Protein AF-A0A3D0GZU2-F1 (afdb_monomer_lite)

Foldseek 3Di:
DWKAWPVRPDIFAQDDPLQLQLLLLLLVVQDDPVCCVQQVLLSVCSVFVWDQPPLLSNLVSLVVSLVSQLPAAPVSRASHNVDRVDADPCGPPFDPVRGTSSQRGAGPVRHRPSVSSSVNSVVCVVVVTIIGDD

Secondary structure (DSSP, 8-state):
-EEEETTSS-EEE--SHHHHHHHHHHHHHHS-HHHHTTSHHHHHHHHHS-BSS-HHHHHHHHHHHHHHHTTS-GGG--S-TT-TTPPPTTTT---TT--SGGGS-B-TTS-BHHHHHHHHHHHHHHHT--EEE-

Sequence (134 aa):
MNIITDDNKKMVDIGGSDILYALYSTAYIRIEDNKKACVENGLNFLETGSCAKGLLETAKQVNLIRDMLSQVSPDKMVYDKNDLKKKAPWGDNISPVITSCANYFTTADGKDLFSELVEILVYAHYTGKSVKSI

Radius of gyration: 14.05 Å; chains: 1; bounding box: 37×32×35 Å

pLDDT: mean 96.17, std 3.21, range [82.0, 98.81]

Structure (mmCIF, N/CA/C/O backbone):
data_AF-A0A3D0GZU2-F1
#
_entry.id   AF-A0A3D0GZU2-F1
#
loop_
_atom_site.group_PDB
_atom_site.id
_atom_site.type_symbol
_atom_site.label_atom_id
_atom_site.label_alt_id
_atom_site.label_comp_id
_atom_site.label_asym_id
_atom_site.label_entity_id
_atom_site.label_seq_id
_atom_site.pdbx_PDB_ins_code
_atom_site.Cartn_x
_atom_site.Cartn_y
_atom_site.Cartn_z
_atom_site.occupancy
_atom_site.B_iso_or_equiv
_atom_site.auth_seq_id
_atom_site.auth_comp_id
_atom_site.auth_asym_id
_atom_site.auth_atom_id
_atom_site.pdbx_PDB_model_num
ATOM 1 N N . MET A 1 1 ? 6.418 -7.653 10.779 1.00 93.06 1 MET A N 1
ATOM 2 C CA . MET A 1 1 ? 5.748 -6.344 10.773 1.00 93.06 1 MET A CA 1
ATOM 3 C C . MET A 1 1 ? 4.279 -6.625 10.638 1.00 93.06 1 MET A C 1
ATOM 5 O O . MET A 1 1 ? 3.888 -7.286 9.683 1.00 93.06 1 MET A O 1
ATOM 9 N N . ASN A 1 2 ? 3.488 -6.124 11.578 1.00 96.94 2 ASN A N 1
ATOM 10 C CA . ASN A 1 2 ? 2.042 -6.277 11.526 1.00 96.94 2 ASN A CA 1
ATOM 11 C C . ASN A 1 2 ? 1.397 -4.909 11.372 1.00 96.94 2 ASN A C 1
ATOM 13 O O . ASN A 1 2 ? 1.854 -3.944 11.977 1.00 96.94 2 ASN A O 1
ATOM 17 N N . ILE A 1 3 ? 0.315 -4.827 10.607 1.00 97.38 3 ILE A N 1
ATOM 18 C CA . ILE A 1 3 ? -0.602 -3.690 10.653 1.00 97.38 3 ILE A CA 1
ATOM 19 C C . ILE A 1 3 ? -1.838 -4.135 11.421 1.00 97.38 3 ILE A C 1
ATOM 21 O O . ILE A 1 3 ? -2.439 -5.156 11.096 1.00 97.38 3 ILE A O 1
ATOM 25 N N . ILE A 1 4 ? -2.203 -3.393 12.462 1.00 98.31 4 ILE A N 1
ATOM 26 C CA . ILE A 1 4 ? -3.228 -3.797 13.424 1.00 98.31 4 ILE A CA 1
ATOM 27 C C . ILE A 1 4 ? -4.179 -2.643 13.736 1.00 98.31 4 ILE A C 1
ATOM 29 O O . ILE A 1 4 ? -3.789 -1.471 13.727 1.00 98.31 4 ILE A O 1
ATOM 33 N N . THR A 1 5 ? -5.436 -2.972 14.027 1.00 98.19 5 THR A N 1
ATOM 34 C CA . THR A 1 5 ? -6.377 -2.012 14.606 1.00 98.19 5 THR A CA 1
ATOM 35 C C . THR A 1 5 ? -6.063 -1.736 16.073 1.00 98.19 5 THR A C 1
ATOM 37 O O . THR A 1 5 ? -5.551 -2.598 16.782 1.00 98.19 5 THR A O 1
ATOM 40 N N . ASP A 1 6 ? -6.382 -0.542 16.571 1.00 96.12 6 ASP A N 1
ATOM 41 C CA . ASP A 1 6 ? -6.093 -0.165 17.967 1.00 96.12 6 ASP A CA 1
ATOM 42 C C . ASP A 1 6 ? -6.809 -1.018 19.038 1.00 96.12 6 ASP A C 1
ATOM 44 O O . ASP A 1 6 ? -6.359 -1.074 20.182 1.00 96.12 6 ASP A O 1
ATOM 48 N N . ASP A 1 7 ? -7.877 -1.727 18.667 1.00 95.50 7 ASP A N 1
ATOM 49 C CA . ASP A 1 7 ? -8.578 -2.699 19.507 1.00 95.50 7 ASP A CA 1
ATOM 50 C C . ASP A 1 7 ? -8.018 -4.127 19.393 1.00 95.50 7 ASP A C 1
ATOM 52 O O . ASP A 1 7 ? -8.547 -5.046 20.021 1.00 95.50 7 ASP A O 1
ATOM 56 N N . ASN A 1 8 ? -6.959 -4.309 18.599 1.00 96.00 8 ASN A N 1
ATOM 57 C CA . ASN A 1 8 ? -6.275 -5.568 18.313 1.00 96.00 8 ASN A CA 1
ATOM 58 C C . ASN A 1 8 ? -7.167 -6.674 17.718 1.00 96.00 8 ASN A C 1
ATOM 60 O O . ASN A 1 8 ? -6.796 -7.847 17.758 1.00 96.00 8 ASN A O 1
ATOM 64 N N . LYS A 1 9 ? -8.347 -6.340 17.174 1.00 96.88 9 LYS A N 1
ATOM 65 C CA . LYS A 1 9 ? -9.286 -7.338 16.631 1.00 96.88 9 LYS A CA 1
ATOM 66 C C . LYS A 1 9 ? -9.000 -7.743 15.192 1.00 96.88 9 LYS A C 1
ATOM 68 O O . LYS A 1 9 ? -9.379 -8.845 14.801 1.00 96.88 9 LYS A O 1
ATOM 73 N N . LYS A 1 10 ? -8.372 -6.871 14.401 1.00 97.38 10 LYS A N 1
ATOM 74 C CA . LYS A 1 10 ? -7.960 -7.187 13.033 1.00 97.38 10 LYS A CA 1
ATOM 75 C C . LYS A 1 10 ? -6.492 -6.854 12.840 1.00 97.38 10 LYS A C 1
ATOM 77 O O . LYS A 1 10 ? -6.029 -5.788 13.239 1.00 97.38 10 LYS A O 1
ATOM 82 N N . MET A 1 11 ? -5.782 -7.790 12.227 1.00 97.56 11 MET A N 1
ATOM 83 C CA . MET A 1 11 ? -4.349 -7.726 11.995 1.00 97.56 11 MET A CA 1
ATOM 84 C C . MET A 1 11 ? -4.042 -8.273 10.606 1.00 97.56 11 MET A C 1
ATOM 86 O O . MET A 1 11 ? -4.640 -9.263 10.189 1.00 97.56 11 MET A O 1
ATOM 90 N N . VAL A 1 12 ? -3.098 -7.632 9.930 1.00 97.88 12 VAL A N 1
ATOM 91 C CA . VAL A 1 12 ? -2.487 -8.088 8.685 1.00 97.88 12 VAL A CA 1
ATOM 92 C C . VAL A 1 12 ? -1.010 -8.317 8.974 1.00 97.88 12 VAL A C 1
ATOM 94 O O . VAL A 1 12 ? -0.303 -7.377 9.347 1.00 97.88 12 VAL A O 1
ATOM 97 N N . ASP A 1 13 ? -0.554 -9.558 8.826 1.00 97.69 13 ASP A N 1
ATOM 98 C CA . ASP A 1 13 ? 0.867 -9.888 8.918 1.00 97.69 13 ASP A CA 1
ATOM 99 C C . ASP A 1 13 ? 1.529 -9.654 7.560 1.00 97.69 13 ASP A C 1
ATOM 101 O O . ASP A 1 13 ? 1.302 -10.380 6.592 1.00 97.69 13 ASP A O 1
ATOM 105 N N . ILE A 1 14 ? 2.338 -8.602 7.480 1.00 95.19 14 ILE A N 1
ATOM 106 C CA . ILE A 1 14 ? 3.047 -8.236 6.253 1.00 95.19 14 ILE A CA 1
ATOM 107 C C . ILE A 1 14 ? 4.312 -9.086 6.085 1.00 95.19 14 ILE A C 1
ATOM 109 O O . ILE A 1 14 ? 4.789 -9.255 4.969 1.00 95.19 14 ILE A O 1
ATOM 113 N N . GLY A 1 15 ? 4.862 -9.642 7.167 1.00 91.75 15 GLY A N 1
ATOM 114 C CA . GLY A 1 15 ? 6.181 -10.266 7.167 1.00 91.75 15 GLY A CA 1
ATOM 115 C C . GLY A 1 15 ? 7.285 -9.246 7.447 1.00 91.75 15 GLY A C 1
ATOM 116 O O . GLY A 1 15 ? 7.326 -8.644 8.521 1.00 91.75 15 GLY A O 1
ATOM 117 N N . GLY A 1 16 ? 8.226 -9.062 6.523 1.00 89.12 16 GLY A N 1
ATOM 118 C CA . GLY A 1 16 ? 9.346 -8.130 6.694 1.00 89.12 16 GLY A CA 1
ATOM 119 C C . GLY A 1 16 ? 8.919 -6.656 6.671 1.00 89.12 16 GLY A C 1
ATOM 120 O O . GLY A 1 16 ? 8.006 -6.273 5.940 1.00 89.12 16 GLY A O 1
ATOM 121 N N . SER A 1 17 ? 9.570 -5.799 7.469 1.00 86.62 17 SER A N 1
ATOM 122 C CA . SER A 1 17 ? 9.300 -4.346 7.444 1.00 86.62 17 SER A CA 1
ATOM 123 C C . SER A 1 17 ? 9.742 -3.680 6.138 1.00 86.62 17 SER A C 1
ATOM 125 O O . SER A 1 17 ? 9.251 -2.617 5.768 1.00 86.62 17 SER A O 1
ATOM 127 N N . ASP A 1 18 ? 10.664 -4.320 5.426 1.00 92.62 18 ASP A N 1
ATOM 128 C CA . ASP A 1 18 ? 11.117 -3.960 4.090 1.00 92.62 18 ASP A CA 1
ATOM 129 C C . ASP A 1 18 ? 10.034 -4.138 3.018 1.00 92.62 18 ASP A C 1
ATOM 131 O O . ASP A 1 18 ? 10.071 -3.423 2.023 1.00 92.62 18 ASP A O 1
ATOM 135 N N . ILE A 1 19 ? 9.042 -5.014 3.215 1.00 95.44 19 ILE A N 1
ATOM 136 C CA . ILE A 1 19 ? 7.983 -5.267 2.224 1.00 95.44 19 ILE A CA 1
ATOM 137 C C . ILE A 1 19 ? 7.095 -4.033 2.040 1.00 95.44 19 ILE A C 1
ATOM 139 O O . ILE A 1 19 ? 6.921 -3.560 0.916 1.00 95.44 19 ILE A O 1
ATOM 143 N N . LEU A 1 20 ? 6.564 -3.471 3.133 1.00 96.75 20 LEU A N 1
ATOM 144 C CA . LEU A 1 20 ? 5.734 -2.265 3.051 1.00 96.75 20 LEU A CA 1
ATOM 145 C C . LEU A 1 20 ? 6.552 -1.070 2.539 1.00 96.75 20 LEU A C 1
ATOM 147 O O . LEU A 1 20 ? 6.075 -0.305 1.701 1.00 96.75 20 LEU A O 1
ATOM 151 N N . TYR A 1 21 ? 7.811 -0.956 2.975 1.00 97.06 21 TYR A N 1
ATOM 152 C CA . TYR A 1 21 ? 8.723 0.085 2.503 1.00 97.06 21 TYR A CA 1
ATOM 153 C C . TYR A 1 21 ? 9.055 -0.039 1.008 1.00 97.06 21 TYR A C 1
ATOM 155 O O . TYR A 1 21 ? 9.117 0.977 0.315 1.00 97.06 21 TYR A O 1
ATOM 163 N N . ALA A 1 22 ? 9.240 -1.251 0.485 1.00 97.56 22 ALA A N 1
ATOM 164 C CA . ALA A 1 22 ? 9.471 -1.496 -0.937 1.00 97.56 22 ALA A CA 1
ATOM 165 C C . ALA A 1 22 ? 8.213 -1.205 -1.768 1.00 97.56 22 ALA A C 1
ATOM 167 O O . ALA A 1 22 ? 8.304 -0.616 -2.848 1.00 97.56 22 ALA A O 1
ATOM 168 N N . LEU A 1 23 ? 7.027 -1.538 -1.249 1.00 98.06 23 LEU A N 1
ATOM 169 C CA . LEU A 1 23 ? 5.760 -1.151 -1.866 1.00 98.06 23 LEU A CA 1
ATOM 170 C C . LEU A 1 23 ? 5.622 0.378 -1.930 1.00 98.06 23 LEU A C 1
ATOM 172 O O . LEU A 1 23 ? 5.360 0.927 -3.003 1.00 98.06 23 LEU A O 1
ATOM 176 N N . TYR A 1 24 ? 5.868 1.075 -0.818 1.00 98.38 24 TYR A N 1
ATOM 177 C CA . TYR A 1 24 ? 5.896 2.537 -0.785 1.00 98.38 24 TYR A CA 1
ATOM 178 C C . TYR A 1 24 ? 6.935 3.108 -1.757 1.00 98.38 24 TYR A C 1
ATOM 180 O O . TYR A 1 24 ? 6.608 3.975 -2.561 1.00 98.38 24 TYR A O 1
ATOM 188 N N . SER A 1 25 ? 8.165 2.592 -1.738 1.00 98.50 25 SER A N 1
ATOM 189 C CA . SER A 1 25 ? 9.253 3.030 -2.618 1.00 98.50 25 SER A CA 1
ATOM 190 C C . SER A 1 25 ? 8.883 2.876 -4.091 1.00 98.50 25 SER A C 1
ATOM 192 O O . SER A 1 25 ? 9.087 3.793 -4.889 1.00 98.50 25 SER A O 1
ATOM 194 N N . THR A 1 26 ? 8.271 1.748 -4.447 1.00 98.44 26 THR A N 1
ATOM 195 C CA . THR A 1 26 ? 7.763 1.491 -5.795 1.00 98.44 26 THR A CA 1
ATOM 196 C C . THR A 1 26 ? 6.670 2.487 -6.167 1.00 98.44 26 THR A C 1
ATOM 198 O O . THR A 1 26 ? 6.774 3.130 -7.210 1.00 98.44 26 THR A O 1
ATOM 201 N N . ALA A 1 27 ? 5.656 2.674 -5.319 1.00 98.50 27 ALA A N 1
ATOM 202 C CA . ALA A 1 27 ? 4.575 3.623 -5.574 1.00 98.50 27 ALA A CA 1
ATOM 203 C C . ALA A 1 27 ? 5.101 5.061 -5.721 1.00 98.50 27 ALA A C 1
ATOM 205 O O . ALA A 1 27 ? 4.787 5.745 -6.693 1.00 98.50 27 ALA A O 1
ATOM 206 N N . TYR A 1 28 ? 5.966 5.496 -4.806 1.00 98.31 28 TYR A N 1
ATOM 207 C CA . TYR A 1 28 ? 6.529 6.842 -4.777 1.00 98.31 28 TYR A CA 1
ATOM 208 C C . TYR A 1 28 ? 7.371 7.164 -6.019 1.00 98.31 28 TYR A C 1
ATOM 210 O O . TYR A 1 28 ? 7.324 8.286 -6.522 1.00 98.31 28 TYR A O 1
ATOM 218 N N . ILE A 1 29 ? 8.135 6.195 -6.530 1.00 98.38 29 ILE A N 1
ATOM 219 C CA . ILE A 1 29 ? 8.991 6.391 -7.708 1.00 98.38 29 ILE A CA 1
ATOM 220 C C . ILE A 1 29 ? 8.224 6.217 -9.023 1.00 98.38 29 ILE A C 1
ATOM 222 O O . ILE A 1 29 ? 8.565 6.859 -10.015 1.00 98.38 29 ILE A O 1
ATOM 226 N N . ARG A 1 30 ? 7.223 5.331 -9.073 1.00 97.94 30 ARG A N 1
ATOM 227 C CA . ARG A 1 30 ? 6.556 4.956 -10.332 1.00 97.94 30 ARG A CA 1
ATOM 228 C C . ARG A 1 30 ? 5.287 5.740 -10.628 1.00 97.94 30 ARG A C 1
ATOM 230 O O . ARG A 1 30 ? 4.909 5.820 -11.793 1.00 97.94 30 ARG A O 1
ATOM 237 N N . ILE A 1 31 ? 4.647 6.323 -9.620 1.00 97.62 31 ILE A N 1
ATOM 238 C CA . ILE A 1 31 ? 3.510 7.221 -9.827 1.00 97.62 31 ILE A CA 1
ATOM 239 C C . ILE A 1 31 ? 4.040 8.601 -10.224 1.00 97.62 31 ILE A C 1
ATOM 241 O O . ILE A 1 31 ? 4.909 9.157 -9.557 1.00 97.62 31 ILE A O 1
ATOM 245 N N . GLU A 1 32 ? 3.507 9.153 -11.312 1.00 94.12 32 GLU A N 1
ATOM 246 C CA . GLU A 1 32 ? 3.852 10.492 -11.803 1.00 94.12 32 GLU A CA 1
ATOM 247 C C . GLU A 1 32 ? 3.496 11.570 -10.767 1.00 94.12 32 GLU A C 1
ATOM 249 O O . GLU A 1 32 ? 2.457 11.491 -10.108 1.00 94.12 32 GLU A O 1
ATOM 254 N N . ASP A 1 33 ? 4.326 12.609 -10.639 1.00 92.44 33 ASP A N 1
ATOM 255 C CA . ASP A 1 33 ? 4.167 13.627 -9.590 1.00 92.44 33 ASP A CA 1
ATOM 256 C C . ASP A 1 33 ? 2.804 14.334 -9.625 1.00 92.44 33 ASP A C 1
ATOM 258 O O . ASP A 1 33 ? 2.203 14.579 -8.581 1.00 92.44 33 ASP A O 1
ATOM 262 N N . ASN A 1 34 ? 2.260 14.585 -10.818 1.00 92.44 34 ASN A N 1
ATOM 263 C CA . ASN A 1 34 ? 0.934 15.185 -10.992 1.00 92.44 34 ASN A CA 1
ATOM 264 C C . ASN A 1 34 ? -0.219 14.280 -10.516 1.00 92.44 34 ASN A C 1
ATOM 266 O O . ASN A 1 34 ? -1.305 14.784 -10.244 1.00 92.44 34 ASN A O 1
ATOM 270 N N . LYS A 1 35 ? -0.001 12.963 -10.409 1.00 94.56 35 LYS A N 1
ATOM 271 C CA . LYS A 1 35 ? -0.987 11.990 -9.911 1.00 94.56 35 LYS A CA 1
ATOM 272 C C . LYS A 1 35 ? -0.863 11.733 -8.411 1.00 94.56 35 LYS A C 1
ATOM 274 O O . LYS A 1 35 ? -1.838 11.302 -7.798 1.00 94.56 35 LYS A O 1
ATOM 279 N N . LYS A 1 36 ? 0.289 12.028 -7.792 1.00 94.00 36 LYS A N 1
ATOM 280 C CA . LYS A 1 36 ? 0.512 11.815 -6.346 1.00 94.00 36 LYS A CA 1
ATOM 281 C C . LYS A 1 36 ? -0.469 12.598 -5.476 1.00 94.00 36 LYS A C 1
ATOM 283 O O . LYS A 1 36 ? -0.910 12.075 -4.459 1.00 94.00 36 LYS A O 1
ATOM 288 N N . ALA A 1 37 ? -0.877 13.790 -5.912 1.00 94.56 37 ALA A N 1
ATOM 289 C CA . ALA A 1 37 ? -1.882 14.598 -5.216 1.00 94.56 37 ALA A CA 1
ATOM 290 C C . ALA A 1 37 ? -3.237 13.874 -5.055 1.00 94.56 37 ALA A C 1
ATOM 292 O O . ALA A 1 37 ? -3.963 14.126 -4.100 1.00 94.56 37 ALA A O 1
ATOM 293 N N . CYS A 1 38 ? -3.578 12.941 -5.953 1.00 95.88 38 CYS A N 1
ATOM 294 C CA . CYS A 1 38 ? -4.813 12.158 -5.866 1.00 95.88 38 CYS A CA 1
ATOM 295 C C . CYS A 1 38 ? -4.725 10.982 -4.881 1.00 95.88 38 CYS A C 1
ATOM 297 O O . CYS A 1 38 ? -5.747 10.368 -4.584 1.00 95.88 38 CYS A O 1
ATOM 299 N N . VAL A 1 39 ? -3.523 10.634 -4.408 1.00 98.19 39 VAL A N 1
ATOM 300 C CA . VAL A 1 39 ? -3.266 9.450 -3.571 1.00 98.19 39 VAL A CA 1
ATOM 301 C C . VAL A 1 39 ? -2.378 9.745 -2.359 1.00 98.19 39 VAL A C 1
ATOM 303 O O . VAL A 1 39 ? -1.730 8.846 -1.826 1.00 98.19 39 VAL A O 1
ATOM 306 N N . GLU A 1 40 ? -2.341 11.000 -1.911 1.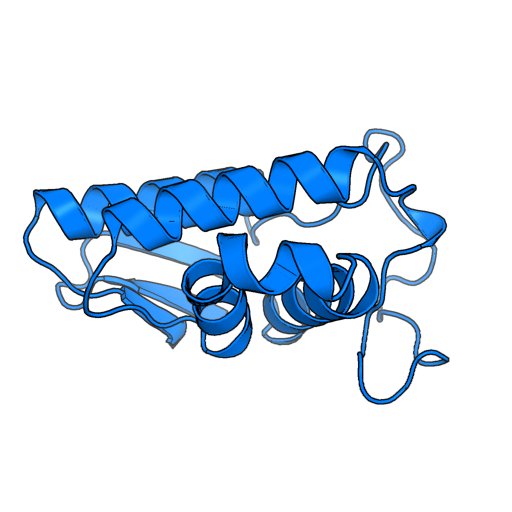00 97.69 40 GLU A N 1
ATOM 307 C CA . GLU A 1 40 ? -1.473 11.470 -0.826 1.00 97.69 40 GLU A CA 1
ATOM 308 C C . GLU A 1 40 ? -1.673 10.696 0.489 1.00 97.69 40 GLU A C 1
ATOM 310 O O . GLU A 1 40 ? -0.702 10.225 1.082 1.00 97.69 40 GLU A O 1
ATOM 315 N N . ASN A 1 41 ? -2.921 10.480 0.917 1.00 98.38 41 ASN A N 1
ATOM 316 C CA . ASN A 1 41 ? -3.223 9.710 2.127 1.00 98.38 41 ASN A CA 1
ATOM 317 C C . ASN A 1 41 ? -2.816 8.242 1.969 1.00 98.38 41 ASN A C 1
ATOM 319 O O . ASN A 1 41 ? -2.307 7.642 2.913 1.00 98.38 41 ASN A O 1
ATOM 323 N N . GLY A 1 42 ? -3.028 7.670 0.780 1.00 98.62 42 GLY A N 1
ATOM 324 C CA . GLY A 1 42 ? -2.602 6.309 0.455 1.00 98.62 42 GLY A CA 1
ATOM 325 C C . GLY A 1 42 ? -1.083 6.154 0.528 1.00 98.62 42 GLY A C 1
ATOM 326 O O . GLY A 1 42 ? -0.596 5.239 1.185 1.00 98.62 42 GLY A O 1
ATOM 327 N N . LEU A 1 43 ? -0.328 7.074 -0.080 1.00 98.50 43 LEU A N 1
ATOM 328 C CA . LEU A 1 43 ? 1.138 7.078 -0.031 1.00 98.50 43 LEU A CA 1
ATOM 329 C C . LEU A 1 43 ? 1.658 7.260 1.398 1.00 98.50 43 LEU A C 1
ATOM 331 O O . LEU A 1 43 ? 2.530 6.505 1.816 1.00 98.50 43 LEU A O 1
ATOM 335 N N . ASN A 1 44 ? 1.088 8.195 2.161 1.00 98.38 44 ASN A N 1
ATOM 336 C CA . ASN A 1 44 ? 1.445 8.405 3.565 1.00 98.38 44 ASN A CA 1
ATOM 337 C C . ASN A 1 44 ? 1.151 7.161 4.423 1.00 98.38 44 ASN A C 1
ATOM 339 O O . ASN A 1 44 ? 1.938 6.786 5.290 1.00 98.38 44 ASN A O 1
ATOM 343 N N . PHE A 1 45 ? 0.038 6.469 4.166 1.00 98.56 45 PHE A N 1
ATOM 344 C CA . PHE A 1 45 ? -0.261 5.207 4.840 1.00 98.56 45 PHE A CA 1
ATOM 345 C C . PHE A 1 45 ? 0.754 4.111 4.491 1.00 98.56 45 PHE A C 1
ATOM 347 O O . PHE A 1 45 ? 1.210 3.414 5.393 1.00 98.56 45 PHE A O 1
ATOM 354 N N . LEU A 1 46 ? 1.151 3.972 3.221 1.00 98.19 46 LEU A N 1
ATOM 355 C CA . LEU A 1 46 ? 2.195 3.018 2.828 1.00 98.19 46 LEU A CA 1
ATOM 356 C C . LEU A 1 46 ? 3.562 3.370 3.435 1.00 98.19 46 LEU A C 1
ATOM 358 O O . LEU A 1 46 ? 4.323 2.473 3.776 1.00 98.19 46 LEU A O 1
ATOM 362 N N . GLU A 1 47 ? 3.876 4.655 3.600 1.00 97.38 47 GLU A N 1
ATOM 363 C CA . GLU A 1 47 ? 5.123 5.104 4.229 1.00 97.38 47 GLU A CA 1
ATOM 364 C C . GLU A 1 47 ? 5.155 4.829 5.739 1.00 97.38 47 GLU A C 1
ATOM 366 O O . GLU A 1 47 ? 6.179 4.412 6.279 1.00 97.38 47 GLU A O 1
ATOM 371 N N . THR A 1 48 ? 4.039 5.067 6.430 1.00 96.81 48 THR A N 1
ATOM 372 C CA . THR A 1 48 ? 3.986 5.083 7.904 1.00 96.81 48 THR A CA 1
ATOM 373 C C . THR A 1 48 ? 3.344 3.844 8.525 1.00 96.81 48 THR A C 1
ATOM 375 O O . THR A 1 48 ? 3.383 3.674 9.745 1.00 96.81 48 THR A O 1
ATOM 378 N N . GLY A 1 49 ? 2.669 3.018 7.722 1.00 97.00 49 GLY A N 1
ATOM 379 C CA . GLY A 1 49 ? 1.854 1.893 8.182 1.00 97.00 49 GLY A CA 1
ATOM 380 C C . GLY A 1 49 ? 0.670 2.292 9.069 1.00 97.00 49 GLY A C 1
ATOM 381 O O . GLY A 1 49 ? 0.103 1.434 9.745 1.00 97.00 49 GLY A O 1
ATOM 382 N N . SER A 1 50 ? 0.310 3.580 9.124 1.00 97.81 50 SER A N 1
ATOM 383 C CA . SER A 1 50 ? -0.610 4.114 10.133 1.00 97.81 50 SER A CA 1
ATOM 384 C C . SER A 1 50 ? -1.660 5.056 9.546 1.00 97.81 50 SER A C 1
ATOM 386 O O . SER A 1 50 ? -1.381 5.877 8.676 1.00 97.81 50 SER A O 1
ATOM 388 N N . CYS A 1 51 ? -2.897 4.957 10.032 1.00 98.25 51 CYS A N 1
ATOM 389 C CA . CYS A 1 51 ? -4.004 5.815 9.621 1.00 98.25 51 CYS A CA 1
ATOM 390 C C . CYS A 1 51 ? -5.040 5.940 10.749 1.00 98.25 51 CYS A C 1
ATOM 392 O O . CYS A 1 51 ? -5.646 4.955 11.168 1.00 98.25 51 CYS A O 1
ATOM 394 N N . ALA A 1 52 ? -5.260 7.161 11.241 1.00 97.06 52 ALA A N 1
ATOM 395 C CA . ALA A 1 52 ? -6.219 7.439 12.319 1.00 97.06 52 ALA A CA 1
ATOM 396 C C . ALA A 1 52 ? -7.473 8.199 11.855 1.00 97.06 52 ALA A C 1
ATOM 398 O O . ALA A 1 52 ? -8.475 8.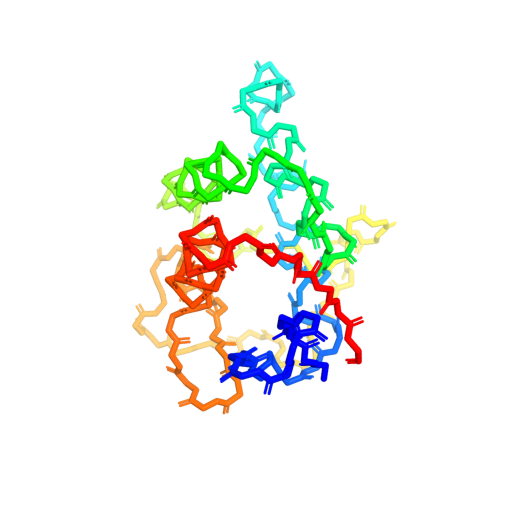242 12.564 1.00 97.06 52 ALA A O 1
ATOM 399 N N . LYS A 1 53 ? -7.421 8.837 10.681 1.00 96.25 53 LYS A N 1
ATOM 400 C CA . LYS A 1 53 ? -8.502 9.654 10.112 1.00 96.25 53 LYS A CA 1
ATOM 401 C C . LYS A 1 53 ? -8.555 9.446 8.606 1.00 96.25 53 LYS A C 1
ATOM 403 O O . LYS A 1 53 ? -7.555 9.082 8.004 1.00 96.25 53 LYS A O 1
ATOM 408 N N . GLY A 1 54 ? -9.719 9.690 8.007 1.00 97.75 54 GLY A N 1
ATOM 409 C CA . GLY A 1 54 ? -9.884 9.554 6.558 1.00 97.75 54 GLY A CA 1
ATOM 410 C C . GLY A 1 54 ? -9.746 8.116 6.048 1.00 97.75 54 GLY A C 1
ATOM 411 O O . GLY A 1 54 ? -9.511 7.932 4.866 1.00 97.75 54 GLY A O 1
ATOM 412 N N . LEU A 1 55 ? -9.918 7.102 6.905 1.00 98.50 55 LEU A N 1
ATOM 413 C CA . LEU A 1 55 ? -9.686 5.680 6.599 1.00 98.50 55 LEU A CA 1
ATOM 414 C C . LEU A 1 55 ? -10.322 5.207 5.286 1.00 98.50 55 LEU A C 1
ATOM 416 O O . LEU A 1 55 ? -9.663 4.549 4.487 1.00 98.50 55 LEU A O 1
ATOM 420 N N . LEU A 1 56 ? -11.584 5.572 5.038 1.00 98.44 56 LEU A N 1
ATOM 421 C CA . LEU A 1 56 ? -12.277 5.196 3.806 1.00 98.44 56 LEU A CA 1
ATOM 422 C C . LEU A 1 56 ? -11.676 5.875 2.566 1.00 98.44 56 LEU A C 1
ATOM 424 O O . LEU A 1 56 ? -11.614 5.268 1.502 1.00 98.44 56 LEU A O 1
ATOM 428 N N . GLU A 1 57 ? -11.225 7.122 2.698 1.00 98.56 57 GLU A N 1
ATOM 429 C CA . GLU A 1 57 ? -10.538 7.841 1.623 1.00 98.56 57 GLU A CA 1
ATOM 430 C C . GLU A 1 57 ? -9.152 7.239 1.369 1.00 98.56 57 GLU A C 1
ATOM 432 O O . GLU A 1 57 ? -8.820 6.918 0.233 1.00 98.56 57 GLU A O 1
ATOM 437 N N . THR A 1 58 ? -8.388 6.963 2.426 1.00 98.75 58 THR A N 1
ATOM 438 C CA . THR A 1 58 ? -7.115 6.238 2.344 1.00 98.75 58 THR A CA 1
ATOM 439 C C . THR A 1 58 ? -7.290 4.887 1.649 1.00 98.75 58 THR A C 1
ATOM 441 O O . THR A 1 58 ? -6.521 4.566 0.749 1.00 98.75 58 THR A O 1
ATOM 444 N N . ALA A 1 59 ? -8.334 4.119 1.981 1.00 98.81 59 ALA A N 1
ATOM 445 C CA . ALA A 1 59 ? -8.621 2.833 1.343 1.00 98.81 59 ALA A CA 1
ATOM 446 C C . ALA A 1 59 ? -8.896 2.970 -0.166 1.00 98.81 59 ALA A C 1
ATOM 448 O O . ALA A 1 59 ? -8.409 2.168 -0.965 1.00 98.81 59 ALA A O 1
ATOM 449 N N . LYS A 1 60 ? -9.636 4.006 -0.583 1.00 98.75 60 LYS A N 1
ATOM 450 C CA . LYS A 1 60 ? -9.839 4.311 -2.010 1.00 98.75 60 LYS A CA 1
ATOM 451 C C . LYS A 1 60 ? -8.520 4.655 -2.695 1.00 98.75 60 LYS A C 1
ATOM 453 O O . LYS A 1 60 ? -8.249 4.143 -3.776 1.00 98.75 60 LYS A O 1
ATOM 458 N N . GLN A 1 61 ? -7.687 5.473 -2.060 1.00 98.75 61 GLN A N 1
ATOM 459 C CA . GLN A 1 61 ? -6.390 5.863 -2.609 1.00 98.75 61 GLN A CA 1
ATOM 460 C C . GLN A 1 61 ? -5.419 4.683 -2.713 1.00 98.75 61 GLN A C 1
ATOM 462 O O . GLN A 1 61 ? -4.700 4.587 -3.701 1.00 98.75 61 GLN A O 1
ATOM 467 N N . VAL A 1 62 ? -5.442 3.739 -1.767 1.00 98.81 62 VAL A N 1
ATOM 468 C CA . VAL A 1 62 ? -4.674 2.483 -1.857 1.00 98.81 62 VAL A CA 1
ATOM 469 C C . VAL A 1 62 ? -5.108 1.653 -3.074 1.00 98.81 62 VAL A C 1
ATOM 471 O O . VAL A 1 62 ? -4.247 1.152 -3.797 1.00 98.81 62 VAL A O 1
ATOM 474 N N . ASN A 1 63 ? -6.410 1.574 -3.378 1.00 98.50 63 ASN A N 1
ATOM 475 C CA . ASN A 1 63 ? -6.883 0.951 -4.622 1.00 98.50 63 ASN A CA 1
ATOM 476 C C . ASN A 1 63 ? -6.423 1.714 -5.874 1.00 98.50 63 ASN A C 1
ATOM 478 O O . ASN A 1 63 ? -5.963 1.090 -6.823 1.00 98.50 63 ASN A O 1
ATOM 482 N N . LEU A 1 64 ? -6.470 3.050 -5.872 1.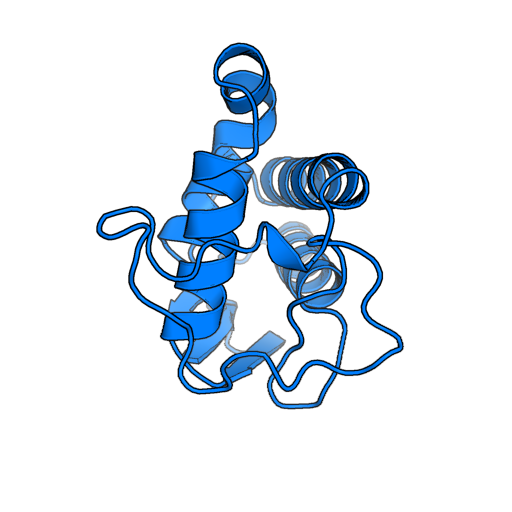00 98.56 64 LEU A N 1
ATOM 483 C CA . LEU A 1 64 ? -5.960 3.847 -6.995 1.00 98.56 64 LEU A CA 1
ATOM 484 C C . LEU A 1 64 ? -4.452 3.645 -7.211 1.00 98.56 64 LEU A C 1
ATOM 486 O O . LEU A 1 64 ? -3.999 3.577 -8.351 1.00 98.56 64 LEU A O 1
ATOM 490 N N . ILE A 1 65 ? -3.668 3.513 -6.135 1.00 98.75 65 ILE A N 1
ATOM 491 C CA . ILE A 1 65 ? -2.245 3.147 -6.207 1.00 98.75 65 ILE A CA 1
ATOM 492 C C . ILE A 1 65 ? -2.088 1.771 -6.855 1.00 98.75 65 ILE A C 1
ATOM 494 O O . ILE A 1 65 ? -1.276 1.636 -7.770 1.00 98.75 65 ILE A O 1
ATOM 498 N N . ARG A 1 66 ? -2.880 0.772 -6.439 1.00 98.62 66 ARG A N 1
ATOM 499 C CA . ARG A 1 66 ? -2.884 -0.558 -7.067 1.00 98.62 66 ARG A CA 1
ATOM 500 C C . ARG A 1 66 ? -3.170 -0.461 -8.565 1.00 98.62 66 ARG A C 1
ATOM 502 O O . ARG A 1 66 ? -2.423 -1.019 -9.364 1.00 98.62 66 ARG A O 1
ATOM 509 N N . ASP A 1 67 ? -4.198 0.286 -8.953 1.00 98.25 67 ASP A N 1
ATOM 510 C CA . ASP A 1 67 ? -4.587 0.449 -10.354 1.00 98.25 67 ASP A CA 1
ATOM 511 C C . ASP A 1 67 ? -3.481 1.133 -11.169 1.00 98.25 67 ASP A C 1
ATOM 513 O O . ASP A 1 67 ? -3.149 0.680 -12.264 1.00 98.25 67 ASP A O 1
ATOM 517 N N . MET A 1 68 ? -2.831 2.166 -10.624 1.00 98.31 68 MET A N 1
ATOM 518 C CA . MET A 1 68 ? -1.679 2.808 -11.267 1.00 98.31 68 MET A CA 1
ATOM 519 C C . MET A 1 68 ? -0.486 1.853 -11.410 1.00 98.31 68 MET A C 1
ATOM 521 O O . MET A 1 68 ? 0.144 1.812 -12.468 1.00 98.31 68 MET A O 1
ATOM 525 N N . LEU A 1 69 ? -0.193 1.047 -10.386 1.00 98.50 69 LEU A N 1
ATOM 526 C CA . LEU A 1 69 ? 0.888 0.060 -10.428 1.00 98.50 69 LEU A CA 1
ATOM 527 C C . LEU A 1 69 ? 0.577 -1.158 -11.307 1.00 98.50 69 LEU A C 1
ATOM 529 O O . LEU A 1 69 ? 1.509 -1.855 -11.705 1.00 98.50 69 LEU A O 1
ATOM 533 N N . SER A 1 70 ? -0.687 -1.393 -11.674 1.00 98.06 70 SER A N 1
ATOM 534 C CA . SER A 1 70 ? -1.061 -2.470 -12.606 1.00 98.06 70 SER A CA 1
ATOM 535 C C . SER A 1 70 ? -0.485 -2.250 -14.009 1.00 98.06 70 SER A C 1
ATOM 537 O O . SER A 1 70 ? -0.273 -3.200 -14.756 1.00 98.06 70 SER A O 1
ATOM 539 N N . GLN A 1 71 ? -0.183 -0.992 -14.346 1.00 97.44 71 GLN A N 1
ATOM 540 C CA . GLN A 1 71 ? 0.427 -0.585 -15.614 1.00 97.44 71 GLN A CA 1
ATOM 541 C C . GLN A 1 71 ? 1.963 -0.589 -15.558 1.00 97.44 71 GLN A C 1
ATOM 543 O O . GLN A 1 71 ? 2.635 -0.227 -16.526 1.00 97.44 71 GLN A O 1
ATOM 548 N N . VAL A 1 72 ? 2.542 -0.970 -14.417 1.00 97.75 72 VAL A N 1
ATOM 549 C CA . VAL A 1 72 ? 3.985 -0.995 -14.190 1.00 97.75 72 VAL A CA 1
ATOM 550 C C . VAL A 1 72 ? 4.452 -2.445 -14.175 1.00 97.75 72 VAL A C 1
ATOM 552 O O . VAL A 1 72 ? 4.004 -3.242 -13.358 1.00 97.75 72 VAL A O 1
ATOM 555 N N . SER A 1 73 ? 5.363 -2.781 -15.085 1.00 96.62 73 SER A N 1
ATOM 556 C CA . SER A 1 73 ? 5.935 -4.127 -15.196 1.00 96.62 73 SER A CA 1
ATOM 557 C C . SER A 1 73 ? 6.729 -4.524 -13.932 1.00 96.62 73 SER A C 1
ATOM 559 O O . SER A 1 73 ? 7.365 -3.645 -13.340 1.00 96.62 73 SER A O 1
ATOM 561 N N . PRO A 1 74 ? 6.741 -5.809 -13.515 1.00 95.94 74 PRO A N 1
ATOM 562 C CA . PRO A 1 74 ? 7.390 -6.266 -12.278 1.00 95.94 74 PRO A CA 1
ATOM 563 C C . PRO A 1 74 ? 8.881 -5.931 -12.169 1.00 95.94 74 PRO A C 1
ATOM 565 O O . PRO A 1 74 ? 9.369 -5.643 -11.079 1.00 95.94 74 PRO A O 1
ATOM 568 N N . ASP A 1 75 ? 9.608 -5.921 -13.290 1.00 94.25 75 ASP A N 1
ATOM 569 C CA . ASP A 1 75 ? 11.036 -5.571 -13.358 1.00 94.25 75 ASP A CA 1
ATOM 570 C C . ASP A 1 75 ? 11.320 -4.115 -12.955 1.00 94.25 75 ASP A C 1
ATOM 572 O O . ASP A 1 75 ? 12.454 -3.751 -12.647 1.00 94.25 75 ASP A O 1
ATOM 576 N N . LYS A 1 76 ? 10.281 -3.274 -12.921 1.00 95.81 76 LYS A N 1
ATOM 577 C CA . LYS A 1 76 ? 10.367 -1.881 -12.488 1.00 95.81 76 LYS A CA 1
ATOM 578 C C . LYS A 1 76 ? 10.114 -1.704 -10.990 1.00 95.81 76 LYS A C 1
ATOM 580 O O . LYS A 1 76 ? 10.114 -0.554 -10.541 1.00 95.81 76 LYS A O 1
ATOM 585 N N . MET A 1 77 ? 9.907 -2.769 -10.217 1.00 96.31 77 MET A N 1
ATOM 586 C CA . MET A 1 77 ? 9.810 -2.684 -8.756 1.00 96.31 77 MET A CA 1
ATOM 587 C C . MET A 1 77 ? 11.041 -1.960 -8.180 1.00 96.31 77 MET A C 1
ATOM 589 O O . MET A 1 77 ? 12.167 -2.158 -8.636 1.00 96.31 77 MET A O 1
ATOM 593 N N . VAL A 1 78 ? 10.816 -1.063 -7.217 1.00 97.81 78 VAL A N 1
ATOM 594 C CA . VAL A 1 78 ? 11.877 -0.310 -6.538 1.00 97.81 78 VAL A CA 1
ATOM 595 C C . VAL A 1 78 ? 11.916 -0.734 -5.082 1.00 97.81 78 VAL A C 1
ATOM 597 O O . VAL A 1 78 ? 11.003 -0.425 -4.319 1.00 97.81 78 VAL A O 1
ATOM 600 N N . TYR A 1 79 ? 12.997 -1.408 -4.696 1.00 97.50 79 TYR A N 1
ATOM 601 C CA . TYR A 1 79 ? 13.162 -1.891 -3.328 1.00 97.50 79 TYR A CA 1
ATOM 602 C C . TYR A 1 79 ? 13.448 -0.754 -2.337 1.00 97.50 79 TYR A C 1
ATOM 604 O O . TYR A 1 79 ? 12.930 -0.759 -1.224 1.00 97.50 79 TYR A O 1
ATOM 612 N N . ASP A 1 80 ? 14.245 0.239 -2.743 1.00 97.75 80 ASP A N 1
ATOM 613 C CA . ASP A 1 80 ? 14.620 1.370 -1.894 1.00 97.75 80 ASP A CA 1
ATOM 614 C C . ASP A 1 80 ? 14.603 2.677 -2.691 1.00 97.75 80 ASP A C 1
ATOM 616 O O . ASP A 1 80 ? 15.418 2.887 -3.589 1.00 97.75 80 ASP A O 1
ATOM 620 N N . LYS A 1 81 ? 13.672 3.584 -2.371 1.00 97.25 81 LYS A N 1
ATOM 621 C CA . LYS A 1 81 ? 13.561 4.874 -3.074 1.00 97.25 81 LYS A CA 1
ATOM 622 C C . LYS A 1 81 ? 14.794 5.769 -2.909 1.00 97.25 81 LYS A C 1
ATOM 624 O O . LYS A 1 81 ? 14.994 6.665 -3.724 1.00 97.25 81 LYS A O 1
ATOM 629 N N . ASN A 1 82 ? 15.593 5.556 -1.860 1.00 97.56 82 ASN A N 1
ATOM 630 C CA . ASN A 1 82 ? 16.796 6.345 -1.595 1.00 97.56 82 ASN A CA 1
ATOM 631 C C . ASN A 1 82 ? 18.047 5.734 -2.260 1.00 97.56 82 ASN A C 1
ATOM 633 O O . ASN A 1 82 ? 19.059 6.420 -2.385 1.00 97.56 82 ASN A O 1
ATOM 637 N N . ASP A 1 83 ? 17.976 4.476 -2.711 1.00 97.44 83 ASP A N 1
ATOM 638 C CA . ASP A 1 83 ? 19.027 3.799 -3.476 1.00 97.44 83 ASP A CA 1
ATOM 639 C C . ASP A 1 83 ? 18.416 2.889 -4.553 1.00 97.44 83 ASP A C 1
ATOM 641 O O . ASP A 1 83 ? 18.179 1.697 -4.349 1.00 97.44 83 ASP A O 1
ATOM 645 N N . LEU A 1 84 ? 18.215 3.454 -5.748 1.00 96.25 84 LEU A N 1
ATOM 646 C CA . LEU A 1 84 ? 17.588 2.761 -6.880 1.00 96.25 84 LEU A CA 1
ATOM 647 C C . LEU A 1 84 ? 18.409 1.579 -7.425 1.00 96.25 84 LEU A C 1
ATOM 649 O O . LEU A 1 84 ? 17.912 0.840 -8.273 1.00 96.25 84 LEU A O 1
ATOM 653 N N . LYS A 1 85 ? 19.666 1.407 -6.992 1.00 94.69 85 LYS A N 1
ATOM 654 C CA . LYS A 1 85 ? 20.507 0.266 -7.388 1.00 94.69 85 LYS A CA 1
ATOM 655 C C . LYS A 1 85 ? 20.387 -0.908 -6.420 1.00 94.69 85 LYS A C 1
ATOM 657 O O . LYS A 1 85 ? 20.801 -2.017 -6.762 1.00 94.69 85 LYS A O 1
ATOM 662 N N . LYS A 1 86 ? 19.847 -0.682 -5.222 1.00 96.06 86 LYS A N 1
ATOM 663 C CA . LYS A 1 86 ? 19.685 -1.712 -4.201 1.00 96.06 86 LYS A CA 1
ATOM 664 C C . LYS A 1 86 ? 18.617 -2.710 -4.639 1.00 96.06 86 LYS A C 1
ATOM 666 O O . LYS A 1 86 ? 17.482 -2.342 -4.930 1.00 96.06 86 LYS A O 1
ATOM 671 N N . LYS A 1 87 ? 18.990 -3.988 -4.677 1.00 92.56 87 LYS A N 1
ATOM 672 C CA . LYS A 1 87 ? 18.073 -5.089 -4.986 1.00 92.56 87 LYS A CA 1
ATOM 673 C C . LYS A 1 87 ? 17.399 -5.608 -3.719 1.00 92.56 87 LYS A C 1
ATOM 675 O O . LYS A 1 87 ? 17.986 -5.558 -2.637 1.00 92.56 87 LYS A O 1
ATOM 680 N N . ALA A 1 88 ? 16.191 -6.142 -3.877 1.00 92.19 88 ALA A N 1
ATOM 681 C CA . ALA A 1 88 ? 15.523 -6.866 -2.807 1.00 92.19 88 ALA A CA 1
ATOM 682 C C . ALA A 1 88 ? 16.288 -8.159 -2.446 1.00 92.19 88 ALA A C 1
ATOM 684 O O . ALA A 1 88 ? 16.937 -8.736 -3.325 1.00 92.19 88 ALA A O 1
ATOM 685 N N . PRO A 1 89 ? 16.195 -8.659 -1.199 1.00 89.50 89 PRO A N 1
ATOM 686 C CA . PRO A 1 89 ? 16.875 -9.881 -0.758 1.00 89.50 89 PRO A CA 1
ATOM 687 C C . PRO A 1 89 ? 16.510 -11.129 -1.572 1.00 89.50 89 PRO A C 1
ATOM 689 O O . PRO A 1 89 ? 17.338 -12.020 -1.735 1.00 89.50 89 PRO A O 1
ATOM 692 N N . TRP A 1 90 ? 15.285 -11.183 -2.104 1.00 86.06 90 TRP A N 1
ATOM 693 C CA . TRP A 1 90 ? 14.806 -12.269 -2.970 1.00 86.06 90 TRP A CA 1
ATOM 694 C C . TRP A 1 90 ? 15.253 -12.136 -4.436 1.00 86.06 90 TRP A C 1
ATOM 696 O O . TRP A 1 90 ? 15.037 -13.048 -5.234 1.00 86.06 90 TRP A O 1
ATOM 706 N N . GLY A 1 91 ? 15.916 -11.032 -4.793 1.00 85.62 91 GLY A N 1
ATOM 707 C CA . GLY A 1 91 ? 16.461 -10.795 -6.124 1.00 85.62 91 GLY A CA 1
ATOM 708 C C . GLY A 1 91 ? 15.406 -10.902 -7.226 1.00 85.62 91 GLY A C 1
ATOM 709 O O . GLY A 1 91 ? 14.299 -10.384 -7.098 1.00 85.62 91 GLY A O 1
ATOM 710 N N . ASP A 1 92 ? 15.770 -11.592 -8.305 1.00 82.00 92 ASP A N 1
ATOM 711 C CA . ASP A 1 92 ? 14.935 -11.755 -9.500 1.00 82.00 92 ASP A CA 1
ATOM 712 C C . ASP A 1 92 ? 14.046 -13.023 -9.427 1.00 82.00 92 ASP A C 1
ATOM 714 O O . ASP A 1 92 ? 13.379 -13.384 -10.396 1.00 82.00 92 ASP A O 1
ATOM 718 N N . ASN A 1 93 ? 14.022 -13.718 -8.279 1.00 85.81 93 ASN A N 1
ATOM 719 C CA . ASN A 1 93 ? 13.257 -14.950 -8.079 1.00 85.81 93 ASN A CA 1
ATOM 720 C C . ASN A 1 93 ? 11.798 -14.646 -7.699 1.00 85.81 93 ASN A C 1
ATOM 722 O O . ASN A 1 93 ? 11.389 -14.822 -6.550 1.00 85.81 93 ASN A O 1
ATOM 726 N N . ILE A 1 94 ? 11.027 -14.150 -8.666 1.00 88.12 94 ILE A N 1
ATOM 727 C CA . ILE A 1 94 ? 9.604 -13.838 -8.500 1.00 88.12 94 ILE A CA 1
ATOM 728 C C . ILE A 1 94 ? 8.717 -14.908 -9.141 1.00 88.12 94 ILE A C 1
ATOM 730 O O . ILE A 1 94 ? 9.077 -15.526 -10.143 1.00 88.12 94 ILE A O 1
ATOM 734 N N . SER A 1 95 ? 7.536 -15.128 -8.560 1.00 88.31 95 SER A N 1
ATOM 735 C CA . SER A 1 95 ? 6.561 -16.085 -9.091 1.00 88.31 95 SER A CA 1
ATOM 736 C C . SER A 1 95 ? 6.111 -15.691 -10.506 1.00 88.31 95 SER A C 1
ATOM 738 O O . SER A 1 95 ? 5.829 -14.514 -10.736 1.00 88.31 95 SER A O 1
ATOM 740 N N . PRO A 1 96 ? 5.946 -16.644 -11.446 1.00 88.62 96 PRO A N 1
ATOM 741 C CA . PRO A 1 96 ? 5.495 -16.351 -12.810 1.00 88.62 96 PRO A CA 1
ATOM 742 C C . PRO A 1 96 ? 4.062 -15.799 -12.882 1.00 88.62 96 PRO A C 1
ATOM 744 O O . PRO A 1 96 ? 3.652 -15.298 -13.924 1.00 88.62 96 PRO A O 1
ATOM 747 N N . VAL A 1 97 ? 3.290 -15.889 -11.792 1.00 92.25 97 VAL A N 1
ATOM 748 C CA . VAL A 1 97 ? 1.953 -15.280 -11.692 1.00 92.25 97 VAL A CA 1
ATOM 749 C C . VAL A 1 97 ? 2.012 -13.756 -11.504 1.00 92.25 97 VAL A C 1
ATOM 751 O O . VAL A 1 97 ? 1.004 -13.073 -11.679 1.00 92.25 97 VAL A O 1
ATOM 754 N N . ILE A 1 98 ? 3.178 -13.210 -11.140 1.00 94.00 98 ILE A N 1
ATOM 755 C CA . ILE A 1 98 ? 3.386 -11.773 -10.959 1.00 94.00 98 ILE A CA 1
ATOM 756 C C . ILE A 1 98 ? 3.564 -11.139 -12.338 1.00 94.00 98 ILE A C 1
ATOM 758 O O . ILE A 1 98 ? 4.545 -11.386 -13.035 1.00 94.00 98 ILE A O 1
ATOM 762 N N . THR A 1 99 ? 2.607 -10.301 -12.726 1.00 95.19 99 THR A N 1
ATOM 763 C CA . THR A 1 99 ? 2.537 -9.685 -14.061 1.00 95.19 99 THR A CA 1
ATOM 764 C C . THR A 1 99 ? 2.647 -8.165 -14.014 1.00 95.19 99 THR A C 1
ATOM 766 O O . THR A 1 99 ? 2.798 -7.533 -15.056 1.00 95.19 99 THR A O 1
ATOM 769 N N . SER A 1 100 ? 2.578 -7.564 -12.822 1.00 97.56 100 SER A N 1
ATOM 770 C CA . SER A 1 100 ? 2.748 -6.126 -12.599 1.00 97.56 100 SER A CA 1
ATOM 771 C C . SER A 1 100 ? 3.252 -5.826 -11.181 1.00 97.56 100 SER A C 1
ATOM 773 O O . SER A 1 100 ? 3.271 -6.702 -10.316 1.00 97.56 100 SER A O 1
ATOM 775 N N . CYS A 1 101 ? 3.594 -4.569 -10.898 1.00 97.50 101 CYS A N 1
ATOM 776 C CA . CYS A 1 101 ? 3.866 -4.112 -9.533 1.00 97.50 101 CYS A CA 1
ATOM 777 C C . CYS A 1 101 ? 2.622 -4.156 -8.622 1.00 97.50 101 CYS A C 1
ATOM 779 O O . CYS A 1 101 ? 2.772 -4.125 -7.403 1.00 97.50 101 CYS A O 1
ATOM 781 N N . ALA A 1 102 ? 1.406 -4.240 -9.178 1.00 97.50 102 ALA A N 1
ATOM 782 C CA . ALA A 1 102 ? 0.170 -4.310 -8.395 1.00 97.50 102 ALA A CA 1
ATOM 783 C C . ALA A 1 102 ? -0.040 -5.652 -7.686 1.00 97.50 102 ALA A C 1
ATOM 785 O O . ALA A 1 102 ? -0.684 -5.676 -6.646 1.00 97.50 102 ALA A O 1
ATOM 786 N N . ASN A 1 103 ? 0.501 -6.748 -8.224 1.00 95.56 103 ASN A N 1
ATOM 787 C CA . ASN A 1 103 ? 0.425 -8.086 -7.629 1.00 95.56 103 ASN A CA 1
ATOM 788 C C . ASN A 1 103 ? 1.807 -8.632 -7.235 1.00 95.56 103 ASN A C 1
ATOM 790 O O . ASN A 1 103 ? 1.990 -9.841 -7.140 1.00 95.56 103 ASN A O 1
ATOM 794 N N . TYR A 1 104 ? 2.783 -7.739 -7.037 1.00 95.94 104 TYR A N 1
ATOM 795 C CA . TYR A 1 104 ? 4.161 -8.099 -6.694 1.00 95.94 104 TYR A CA 1
ATOM 796 C C . TYR A 1 104 ? 4.321 -8.485 -5.219 1.00 95.94 104 TYR A C 1
ATOM 798 O O . TYR A 1 104 ? 5.111 -9.366 -4.889 1.00 95.94 104 TYR A O 1
ATOM 806 N N . PHE A 1 105 ? 3.590 -7.814 -4.329 1.00 95.25 105 PHE A N 1
ATOM 807 C CA . PHE A 1 105 ? 3.737 -7.969 -2.885 1.00 95.25 105 PHE A CA 1
ATOM 808 C C . PHE A 1 105 ? 2.589 -8.790 -2.301 1.00 95.25 105 PHE A C 1
ATOM 810 O O . PHE A 1 105 ? 1.418 -8.525 -2.579 1.00 95.25 105 PHE A O 1
ATOM 817 N N . THR A 1 106 ? 2.935 -9.740 -1.438 1.00 95.38 106 THR A N 1
ATOM 818 C CA . THR A 1 106 ? 1.980 -10.531 -0.662 1.00 95.38 106 THR A CA 1
ATOM 819 C C . THR A 1 106 ? 2.197 -10.327 0.831 1.00 95.38 106 THR A C 1
ATOM 821 O O . THR A 1 106 ? 3.270 -9.907 1.263 1.00 95.38 106 THR A O 1
ATOM 824 N N . THR A 1 107 ? 1.183 -10.645 1.626 1.00 96.25 107 THR A N 1
ATOM 825 C CA . THR A 1 107 ? 1.323 -10.829 3.075 1.00 96.25 107 THR A CA 1
ATOM 826 C C . THR A 1 107 ? 2.180 -12.055 3.403 1.00 96.25 107 THR A C 1
ATOM 828 O O . THR A 1 107 ? 2.488 -12.872 2.527 1.00 96.25 107 THR A O 1
ATOM 831 N N . ALA A 1 108 ? 2.536 -12.220 4.680 1.00 94.69 108 ALA A N 1
ATOM 832 C CA . ALA A 1 108 ? 3.296 -13.374 5.162 1.00 94.69 108 ALA A CA 1
ATOM 833 C C . ALA A 1 108 ? 2.572 -14.714 4.922 1.00 94.69 108 ALA A C 1
ATOM 835 O O . ALA A 1 108 ? 3.220 -15.737 4.710 1.00 94.69 108 ALA A O 1
ATOM 836 N N . ASP A 1 109 ? 1.235 -14.706 4.915 1.00 93.25 109 ASP A N 1
ATOM 837 C CA . ASP A 1 109 ? 0.385 -15.860 4.599 1.00 93.25 109 ASP A CA 1
ATOM 838 C C . ASP A 1 109 ? 0.024 -15.970 3.102 1.00 93.25 109 ASP A C 1
ATOM 840 O O . ASP A 1 109 ? -0.799 -16.803 2.722 1.00 93.25 109 ASP A O 1
ATOM 844 N N . GLY A 1 110 ? 0.662 -15.171 2.237 1.00 93.12 110 GLY A N 1
ATOM 845 C CA . GLY A 1 110 ? 0.583 -15.299 0.780 1.00 93.12 110 GLY A CA 1
ATOM 846 C C . GLY A 1 110 ? -0.651 -14.669 0.127 1.00 93.12 110 GLY A C 1
ATOM 847 O O . GLY A 1 110 ? -0.940 -14.971 -1.031 1.00 93.12 110 GLY A O 1
ATOM 848 N N . LYS A 1 111 ? -1.385 -13.803 0.832 1.00 95.38 111 LYS A N 1
ATOM 849 C CA . LYS A 1 111 ? -2.525 -13.059 0.275 1.00 95.38 111 LYS A CA 1
ATOM 850 C C . LYS A 1 111 ? -2.070 -11.792 -0.441 1.00 95.38 111 LYS A C 1
ATOM 852 O O . LYS A 1 111 ? -0.981 -11.281 -0.196 1.00 95.38 111 LYS A O 1
ATOM 857 N N . ASP A 1 112 ? -2.925 -11.265 -1.314 1.00 96.19 112 ASP A N 1
ATOM 858 C CA . ASP A 1 112 ? -2.695 -9.988 -1.995 1.00 96.19 112 ASP A CA 1
ATOM 859 C C . ASP A 1 112 ? -2.586 -8.842 -0.978 1.00 96.19 112 ASP A C 1
ATOM 861 O O . ASP A 1 112 ? -3.553 -8.527 -0.279 1.00 96.19 112 ASP A O 1
ATOM 865 N N . LEU A 1 1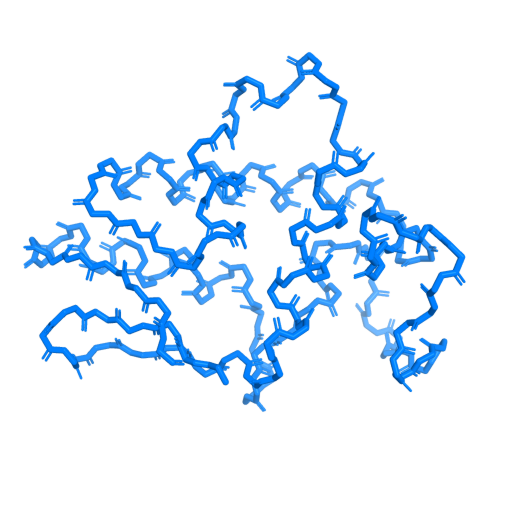13 ? -1.411 -8.207 -0.902 1.00 97.56 113 LEU A N 1
ATOM 866 C CA . LEU A 1 113 ? -1.138 -7.206 0.130 1.00 97.56 113 LEU A CA 1
ATOM 867 C C . LEU A 1 113 ? -2.074 -5.997 0.008 1.00 97.56 113 LEU A C 1
ATOM 869 O O . LEU A 1 113 ? -2.585 -5.515 1.014 1.00 97.56 113 LEU A O 1
ATOM 873 N N . PHE A 1 114 ? -2.346 -5.522 -1.209 1.00 98.31 114 PHE A N 1
ATOM 874 C CA . PHE A 1 114 ? -3.255 -4.392 -1.411 1.00 98.31 114 PHE A CA 1
ATOM 875 C C . PHE A 1 114 ? -4.662 -4.671 -0.883 1.00 98.31 114 PHE A C 1
ATOM 877 O O . PHE A 1 114 ? -5.246 -3.810 -0.224 1.00 98.31 114 PHE A O 1
ATOM 884 N N . SER A 1 115 ? -5.199 -5.860 -1.153 1.00 98.12 115 SER A N 1
ATOM 885 C CA . SER A 1 115 ? -6.530 -6.259 -0.695 1.00 98.12 115 SER A CA 1
ATOM 886 C C . SER A 1 115 ? -6.609 -6.281 0.830 1.00 98.12 115 SER A C 1
ATOM 888 O O . SER A 1 115 ? -7.535 -5.702 1.394 1.00 98.12 115 SER A O 1
ATOM 890 N N . GLU A 1 116 ? -5.602 -6.839 1.504 1.00 98.44 116 GLU A N 1
ATOM 891 C CA . GLU A 1 116 ? -5.552 -6.884 2.971 1.00 98.44 116 GLU A CA 1
ATOM 892 C C . GLU A 1 116 ? -5.422 -5.479 3.591 1.00 98.44 116 GLU A C 1
ATOM 894 O O . GLU A 1 116 ? -6.098 -5.164 4.574 1.00 98.44 116 GLU A O 1
ATOM 899 N N . LEU A 1 117 ? -4.615 -4.595 2.985 1.00 98.50 117 LEU A N 1
ATOM 900 C CA . LEU A 1 117 ? -4.483 -3.193 3.403 1.00 98.50 117 LEU A CA 1
ATOM 901 C C . LEU A 1 117 ? -5.801 -2.416 3.258 1.00 98.50 117 LEU A C 1
ATOM 903 O O . LEU A 1 117 ? -6.183 -1.657 4.150 1.00 98.50 117 LEU A O 1
ATOM 907 N N . VAL A 1 118 ? -6.518 -2.606 2.149 1.00 98.69 118 VAL A N 1
ATOM 908 C CA . VAL A 1 118 ? -7.843 -2.002 1.948 1.00 98.69 118 VAL A CA 1
ATOM 909 C C . VAL A 1 118 ? -8.835 -2.551 2.968 1.00 98.69 118 VAL A C 1
ATOM 911 O O . VAL A 1 118 ? -9.574 -1.777 3.577 1.00 98.69 118 VAL A O 1
ATOM 914 N N . GLU A 1 119 ? -8.842 -3.863 3.197 1.00 98.38 119 GLU A N 1
ATOM 915 C CA . GLU A 1 119 ? -9.785 -4.504 4.110 1.00 98.38 119 GLU A CA 1
ATOM 916 C C . GLU A 1 119 ? -9.613 -4.013 5.552 1.00 98.38 119 GLU A C 1
ATOM 918 O O . GLU A 1 119 ? -10.607 -3.698 6.212 1.00 98.38 119 GLU A O 1
ATOM 923 N N . ILE A 1 120 ? -8.376 -3.887 6.049 1.00 98.56 120 ILE A N 1
ATOM 924 C CA . ILE A 1 120 ? -8.141 -3.389 7.411 1.00 98.56 120 ILE A CA 1
ATOM 925 C C . ILE A 1 120 ? -8.523 -1.910 7.566 1.00 98.56 120 ILE A C 1
ATOM 927 O O . ILE A 1 120 ? -9.115 -1.547 8.585 1.00 98.56 120 ILE A O 1
ATOM 931 N N . LEU A 1 121 ? -8.274 -1.067 6.556 1.00 98.81 121 LEU A N 1
ATOM 932 C CA . LEU A 1 121 ? -8.696 0.340 6.562 1.00 98.81 121 LEU A CA 1
ATOM 933 C C . LEU A 1 121 ? -10.226 0.471 6.569 1.00 98.81 121 LEU A C 1
ATOM 935 O O . LEU A 1 121 ? -10.785 1.265 7.330 1.00 98.81 121 LEU A O 1
ATOM 939 N N . VAL A 1 122 ? -10.914 -0.327 5.748 1.00 98.62 122 VAL A N 1
ATOM 940 C CA . VAL A 1 122 ? -12.381 -0.345 5.667 1.00 98.62 122 VAL A CA 1
ATOM 941 C C . VAL A 1 122 ? -12.994 -0.872 6.962 1.00 98.62 122 VAL A C 1
ATOM 943 O O . VAL A 1 122 ? -13.925 -0.260 7.487 1.00 98.62 122 VAL A O 1
ATOM 946 N N . TYR A 1 123 ? -12.458 -1.962 7.513 1.00 98.44 123 TYR A N 1
ATOM 947 C CA . TYR A 1 123 ? -12.881 -2.481 8.812 1.00 98.44 123 TYR A CA 1
ATOM 948 C C . TYR A 1 123 ? -12.751 -1.399 9.888 1.00 98.44 123 TYR A C 1
ATOM 950 O O . TYR A 1 123 ? -13.739 -1.068 10.543 1.00 98.44 123 TYR A O 1
ATOM 958 N N . ALA A 1 124 ? -11.571 -0.780 10.003 1.00 98.44 124 ALA A N 1
ATOM 959 C CA . ALA A 1 124 ? -11.306 0.251 10.997 1.00 98.44 124 ALA A CA 1
ATOM 960 C C . ALA A 1 124 ? -12.275 1.436 10.871 1.00 98.44 124 ALA A C 1
ATOM 962 O O . ALA A 1 124 ? -12.787 1.912 11.886 1.00 98.44 124 ALA A O 1
ATOM 963 N N . HIS A 1 125 ? -12.602 1.854 9.642 1.00 98.38 125 HIS A N 1
ATOM 964 C CA . HIS A 1 125 ? -13.601 2.891 9.391 1.00 98.38 125 HIS A CA 1
ATOM 965 C C . HIS A 1 125 ? -14.969 2.532 9.988 1.00 98.38 125 HIS A C 1
ATOM 967 O O . HIS A 1 125 ? -15.523 3.316 10.759 1.00 98.38 125 HIS A O 1
ATOM 973 N N . TYR A 1 126 ? -15.495 1.345 9.673 1.00 98.25 126 TYR A N 1
ATOM 974 C CA . TYR A 1 126 ? -16.821 0.925 10.135 1.00 98.25 126 TYR A CA 1
ATOM 975 C C . TYR A 1 126 ? -16.880 0.619 11.634 1.00 98.25 126 TYR A C 1
ATOM 977 O O . TYR A 1 126 ? -17.939 0.744 12.244 1.00 98.25 126 TYR A O 1
ATOM 985 N N . THR A 1 127 ? -15.754 0.259 12.248 1.00 97.81 127 THR A N 1
ATOM 986 C CA . THR A 1 127 ? -15.672 0.008 13.694 1.00 97.81 127 THR A CA 1
ATOM 987 C C . THR A 1 127 ? -15.244 1.228 14.515 1.00 97.81 127 THR A C 1
ATOM 989 O O . THR A 1 127 ? -15.115 1.123 15.736 1.00 97.81 127 THR A O 1
ATOM 992 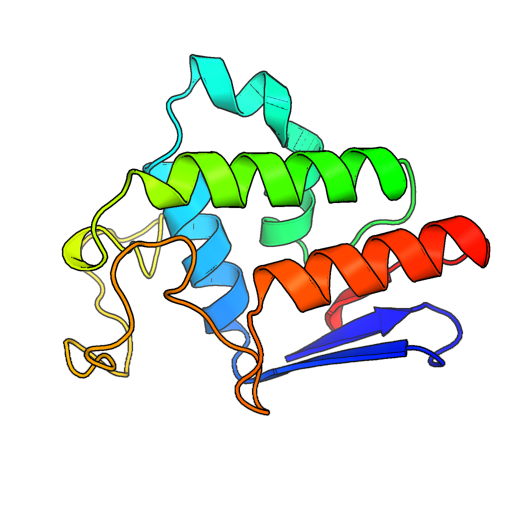N N . GLY A 1 128 ? -15.002 2.377 13.873 1.00 97.44 128 GLY A N 1
ATOM 993 C CA . GLY A 1 128 ? -14.541 3.599 14.540 1.00 97.44 128 GLY A CA 1
ATOM 994 C C . GLY A 1 128 ? -13.168 3.448 15.205 1.00 97.44 128 GLY A C 1
ATOM 995 O O . GLY A 1 128 ? -12.958 3.974 16.297 1.00 97.44 128 GLY A O 1
ATOM 996 N N . LYS A 1 129 ? -12.266 2.681 14.584 1.00 98.12 129 LYS A N 1
ATOM 997 C CA . LYS A 1 129 ? -10.916 2.366 15.076 1.00 98.12 129 LYS A CA 1
ATOM 998 C C . LYS A 1 129 ? -9.856 3.022 14.206 1.00 98.12 129 LYS A C 1
ATOM 1000 O O . LYS A 1 129 ? -10.132 3.410 13.076 1.00 98.12 129 LYS A O 1
ATOM 1005 N N . SER A 1 130 ? -8.638 3.115 14.722 1.00 97.69 130 SER A N 1
ATOM 1006 C CA . SER A 1 130 ? -7.448 3.493 13.957 1.00 97.69 130 SER A CA 1
ATOM 1007 C C . SER A 1 130 ? -6.605 2.273 13.589 1.00 97.69 130 SER A C 1
ATOM 1009 O O . SER A 1 130 ? -6.759 1.201 14.175 1.00 97.69 130 SER A O 1
ATOM 1011 N N . VAL A 1 131 ? -5.718 2.447 12.610 1.00 98.12 131 VAL A N 1
ATOM 1012 C CA . VAL A 1 131 ? -4.772 1.433 12.133 1.00 98.12 131 VAL A CA 1
ATOM 1013 C C . VAL A 1 131 ? -3.347 1.921 12.382 1.00 98.12 131 VAL A C 1
ATOM 1015 O O . VAL A 1 131 ? -3.057 3.099 12.162 1.00 98.12 131 VAL A O 1
ATOM 1018 N N . LYS A 1 132 ? -2.454 1.031 12.818 1.00 97.69 132 LYS A N 1
ATOM 1019 C CA . LYS A 1 132 ? -1.023 1.320 12.979 1.00 97.69 132 LYS A CA 1
ATOM 1020 C C . LYS A 1 132 ? -0.165 0.089 12.727 1.00 97.69 132 LYS A C 1
ATOM 1022 O O . LYS A 1 132 ? -0.614 -1.035 12.954 1.00 97.69 132 LYS A O 1
ATOM 1027 N N 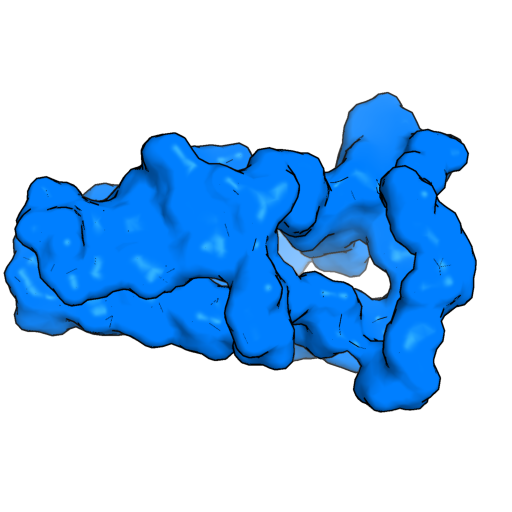. SER A 1 133 ? 1.082 0.306 12.332 1.00 95.62 133 SER A N 1
ATOM 1028 C CA . SER A 1 133 ? 2.084 -0.752 12.295 1.00 95.62 133 SER A CA 1
ATOM 1029 C C . SER A 1 133 ? 2.694 -1.000 13.675 1.00 95.62 133 SER A C 1
ATOM 1031 O O . SER A 1 133 ? 2.936 -0.043 14.416 1.00 95.62 133 SER A O 1
ATOM 1033 N N . ILE A 1 134 ? 2.976 -2.266 13.990 1.00 92.12 134 ILE A N 1
ATOM 1034 C CA . ILE A 1 134 ? 3.694 -2.724 15.192 1.00 92.12 134 ILE A CA 1
ATOM 1035 C C . ILE A 1 134 ? 4.799 -3.731 14.853 1.00 92.12 134 ILE A C 1
ATOM 1037 O O . ILE A 1 134 ? 4.722 -4.401 13.787 1.00 92.12 134 ILE A O 1
#